Protein AF-U5S1I4-F1 (afdb_monomer_lite)

Structure (mmCIF, N/CA/C/O backbone):
data_AF-U5S1I4-F1
#
_entry.id   AF-U5S1I4-F1
#
loop_
_atom_site.group_PDB
_atom_site.id
_atom_site.type_symbol
_atom_site.label_atom_id
_atom_site.label_alt_id
_atom_site.label_comp_id
_atom_site.label_asym_id
_atom_site.label_entity_id
_atom_site.label_seq_id
_atom_site.pdbx_PDB_ins_code
_atom_site.Cartn_x
_atom_site.Cartn_y
_atom_site.Cartn_z
_atom_site.occupancy
_atom_site.B_iso_or_equiv
_atom_site.auth_seq_id
_atom_site.auth_comp_id
_atom_site.auth_asym_id
_atom_site.auth_atom_id
_atom_site.pdbx_PDB_model_num
ATOM 1 N N . PRO A 1 1 ? -14.439 -20.704 -14.623 1.00 47.72 1 PRO A N 1
ATOM 2 C CA . PRO A 1 1 ? -15.159 -20.857 -15.911 1.00 47.72 1 PRO A CA 1
ATOM 3 C C . PRO A 1 1 ? -14.421 -20.148 -17.055 1.00 47.72 1 PRO A C 1
ATOM 5 O O . PRO A 1 1 ? -14.040 -18.992 -16.913 1.00 47.72 1 PRO A O 1
ATOM 8 N N . TRP A 1 2 ? -14.175 -20.855 -18.155 1.00 45.69 2 TRP A N 1
ATOM 9 C CA . TRP A 1 2 ? -13.370 -20.404 -19.299 1.00 45.69 2 TRP A CA 1
ATOM 10 C C . TRP A 1 2 ? -14.019 -19.269 -20.118 1.00 45.69 2 TRP A C 1
ATOM 12 O O . TRP A 1 2 ? -13.310 -18.530 -20.789 1.00 45.69 2 TRP A O 1
ATOM 22 N N . TYR A 1 3 ? -1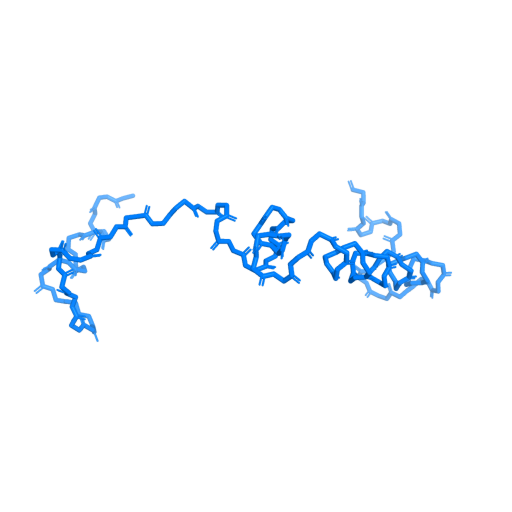5.338 -19.071 -19.998 1.00 50.25 3 TYR A N 1
ATOM 23 C CA . TYR A 1 3 ? -16.115 -18.101 -20.783 1.00 50.25 3 TYR A CA 1
ATOM 24 C C . TYR A 1 3 ? -15.896 -16.625 -20.407 1.00 50.25 3 TYR A C 1
ATOM 26 O O . TYR A 1 3 ? -16.177 -15.747 -21.214 1.00 50.25 3 TYR A O 1
ATOM 34 N N . VAL A 1 4 ? -15.394 -16.324 -19.202 1.00 52.03 4 VAL A N 1
ATOM 35 C CA . VAL A 1 4 ? -15.155 -14.928 -18.775 1.00 52.03 4 VAL A CA 1
ATOM 36 C C . VAL A 1 4 ? -14.006 -14.303 -19.574 1.00 52.03 4 VAL A C 1
ATOM 38 O O . VAL A 1 4 ? -14.069 -13.133 -19.923 1.00 52.03 4 VAL A O 1
ATOM 41 N N . LYS A 1 5 ? -13.002 -15.109 -19.941 1.00 53.16 5 LYS A N 1
ATOM 42 C CA . LYS A 1 5 ? -11.835 -14.648 -20.707 1.00 53.16 5 LYS A CA 1
ATOM 43 C C . LYS A 1 5 ? -12.141 -14.393 -22.182 1.00 53.16 5 LYS A C 1
ATOM 45 O O . LYS A 1 5 ? -11.497 -13.547 -22.781 1.00 53.16 5 LYS A O 1
ATOM 50 N N . ASN A 1 6 ? -13.106 -15.110 -22.763 1.00 56.56 6 ASN A N 1
ATOM 51 C CA . ASN A 1 6 ? -13.437 -14.951 -24.182 1.00 56.56 6 ASN A CA 1
ATOM 52 C C . ASN A 1 6 ? -14.228 -13.664 -24.445 1.00 56.56 6 ASN A C 1
ATOM 54 O O . ASN A 1 6 ? -14.027 -13.035 -25.474 1.00 56.56 6 ASN A O 1
ATOM 58 N N . ARG A 1 7 ? -15.064 -13.222 -23.493 1.00 55.66 7 ARG A N 1
ATOM 59 C CA . ARG A 1 7 ? -15.814 -11.965 -23.635 1.00 55.66 7 ARG A CA 1
ATOM 60 C C . ARG A 1 7 ? -14.897 -10.740 -23.688 1.00 55.66 7 ARG A C 1
ATOM 62 O O . ARG A 1 7 ? -15.100 -9.881 -24.528 1.00 55.66 7 ARG A O 1
ATOM 69 N N . GLU A 1 8 ? -13.872 -10.687 -22.838 1.00 56.66 8 GLU A N 1
ATOM 70 C CA . GLU A 1 8 ? -12.878 -9.598 -22.844 1.00 56.66 8 GLU A CA 1
ATOM 71 C C . GLU A 1 8 ? -12.006 -9.588 -24.111 1.00 56.66 8 GLU A C 1
ATOM 73 O O . GLU A 1 8 ? -11.373 -8.583 -24.409 1.00 56.66 8 GLU A O 1
ATOM 78 N N . LEU A 1 9 ? -11.957 -10.698 -24.852 1.00 60.31 9 LEU A N 1
ATOM 79 C CA . LEU A 1 9 ? -11.175 -10.834 -26.082 1.00 60.31 9 LEU A CA 1
ATOM 80 C C . LEU A 1 9 ? -11.982 -10.441 -27.329 1.00 60.31 9 LEU A C 1
ATOM 82 O O . LEU A 1 9 ? -11.418 -9.881 -28.263 1.00 60.31 9 LEU A O 1
ATOM 86 N N . GLU A 1 10 ? -13.286 -10.732 -27.340 1.00 67.56 10 GLU A N 1
ATOM 87 C CA . GLU A 1 10 ? -14.187 -10.475 -28.475 1.00 67.56 10 GLU A CA 1
ATOM 88 C C . GLU A 1 10 ? -14.914 -9.119 -28.385 1.00 67.56 10 GLU A C 1
ATOM 90 O O . GLU A 1 10 ? -15.268 -8.557 -29.418 1.00 67.56 10 GLU A O 1
ATOM 95 N N . ASP A 1 11 ? -15.121 -8.586 -27.175 1.00 71.81 11 ASP A N 1
ATOM 96 C CA . ASP A 1 11 ? -15.800 -7.307 -26.914 1.00 71.81 11 ASP A CA 1
ATOM 97 C C . ASP A 1 11 ? -15.190 -6.616 -25.676 1.00 71.81 11 ASP A C 1
ATOM 99 O O . ASP A 1 11 ? -15.782 -6.607 -24.586 1.00 71.81 11 ASP A O 1
ATOM 103 N N . PRO A 1 12 ? -13.949 -6.106 -25.776 1.00 68.50 12 PRO A N 1
ATOM 104 C CA . PRO A 1 12 ? -13.320 -5.436 -24.654 1.00 68.50 12 PRO A CA 1
ATOM 105 C C . PRO A 1 12 ? -14.013 -4.090 -24.398 1.00 68.50 12 PRO A C 1
ATOM 107 O O . PRO A 1 12 ? -14.167 -3.262 -25.291 1.00 68.50 12 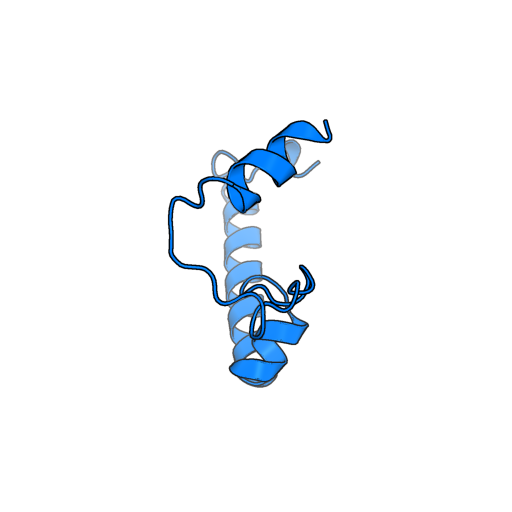PRO A O 1
ATOM 110 N N . THR A 1 13 ? -14.380 -3.817 -23.144 1.00 77.06 13 THR A N 1
ATOM 111 C CA . THR A 1 13 ? -14.991 -2.528 -22.755 1.00 77.06 13 THR A CA 1
ATOM 112 C C . THR A 1 13 ? -14.014 -1.349 -22.812 1.00 77.06 13 THR A C 1
ATOM 114 O O . THR A 1 13 ? -14.398 -0.214 -22.537 1.00 77.06 13 THR A O 1
ATOM 117 N N . VAL A 1 14 ? -12.739 -1.624 -23.090 1.00 73.56 14 VAL A N 1
ATOM 118 C CA . VAL A 1 14 ? -11.641 -0.664 -23.205 1.00 73.56 14 VAL A CA 1
ATOM 119 C C . VAL A 1 14 ? -10.694 -1.123 -24.308 1.00 73.56 14 VAL A C 1
ATOM 121 O O . VAL A 1 14 ? -10.511 -2.319 -24.504 1.00 73.56 14 VAL A O 1
ATOM 124 N N . GLU A 1 15 ? -10.056 -0.198 -25.015 1.00 79.50 15 GLU A N 1
ATOM 125 C CA . GLU A 1 15 ? -9.027 -0.569 -25.988 1.00 79.50 15 GLU A CA 1
ATOM 126 C C . GLU A 1 15 ? -7.820 -1.188 -25.266 1.00 79.50 15 GLU A C 1
ATOM 128 O O . GLU A 1 15 ? -7.255 -0.595 -24.345 1.00 79.50 15 GLU A O 1
ATOM 133 N N . LEU A 1 16 ? -7.438 -2.399 -25.677 1.00 74.19 16 LEU A N 1
ATOM 134 C CA . LEU A 1 16 ? -6.283 -3.119 -25.150 1.00 74.19 16 LEU A CA 1
ATOM 135 C C . LEU A 1 16 ? -5.268 -3.337 -26.269 1.00 74.19 16 LEU A C 1
ATOM 137 O O . LEU A 1 16 ? -5.555 -4.016 -27.256 1.00 74.19 16 LEU A O 1
ATOM 141 N N . ASP A 1 17 ? -4.060 -2.805 -26.090 1.00 80.56 17 ASP A N 1
ATOM 142 C CA . ASP A 1 17 ? -2.922 -3.174 -26.926 1.00 80.56 17 ASP A CA 1
ATOM 143 C C . ASP A 1 17 ? -2.288 -4.461 -26.388 1.00 80.56 17 ASP A C 1
ATOM 145 O O . ASP A 1 17 ? -1.482 -4.460 -25.451 1.00 80.56 17 ASP A O 1
ATOM 149 N N . TRP A 1 18 ? -2.652 -5.581 -27.008 1.00 75.44 18 TRP A N 1
ATOM 150 C CA . TRP A 1 18 ? -2.144 -6.902 -26.649 1.00 75.44 18 TRP A CA 1
ATOM 151 C C . TRP A 1 18 ? -0.627 -7.051 -26.820 1.00 75.44 18 TRP A C 1
ATOM 153 O O . TRP A 1 18 ? -0.044 -7.925 -26.183 1.00 75.44 18 TRP A O 1
ATOM 163 N N . SER A 1 19 ? 0.027 -6.209 -27.630 1.00 83.00 19 SER A N 1
ATOM 164 C CA . SER A 1 19 ? 1.488 -6.231 -27.792 1.00 83.00 19 SER A CA 1
ATOM 165 C C . SER A 1 19 ? 2.229 -5.632 -26.591 1.00 83.00 19 SER A C 1
ATOM 167 O O . SER A 1 19 ? 3.388 -5.970 -26.347 1.00 83.00 19 SER A O 1
ATOM 169 N N . LEU A 1 20 ? 1.545 -4.786 -25.815 1.00 76.50 20 LEU A N 1
ATOM 170 C CA . LEU A 1 20 ? 2.065 -4.126 -24.616 1.00 76.50 20 LEU A CA 1
ATOM 171 C C . LEU A 1 20 ? 1.533 -4.751 -23.320 1.00 76.50 20 LEU A C 1
ATOM 173 O O . LEU A 1 20 ? 2.046 -4.473 -22.234 1.00 76.50 20 LEU A O 1
ATOM 177 N N . MET A 1 21 ? 0.511 -5.605 -23.412 1.00 77.62 21 MET A N 1
ATOM 178 C CA . MET A 1 21 ? -0.064 -6.280 -22.256 1.00 77.62 21 MET A CA 1
ATOM 179 C C . MET A 1 21 ? 0.875 -7.347 -21.689 1.00 77.62 21 MET A C 1
ATOM 181 O O . MET A 1 21 ? 0.976 -8.467 -22.185 1.00 77.62 21 MET A O 1
ATOM 185 N N . TYR A 1 22 ? 1.483 -7.026 -20.552 1.00 81.62 22 TYR A N 1
ATOM 186 C CA . TYR A 1 22 ? 2.114 -7.997 -19.668 1.00 81.62 22 TYR A CA 1
ATOM 187 C C . TYR A 1 22 ? 1.175 -8.324 -18.504 1.00 81.62 22 TYR A C 1
ATOM 189 O O . TYR A 1 22 ? 0.598 -7.429 -17.879 1.00 81.62 22 TYR A O 1
ATOM 197 N N . ARG A 1 23 ? 1.023 -9.611 -18.168 1.00 78.06 23 ARG A N 1
ATOM 198 C CA . ARG A 1 23 ? 0.294 -9.995 -16.955 1.00 78.06 23 ARG A CA 1
ATOM 199 C C . ARG A 1 23 ? 1.136 -9.603 -15.744 1.00 78.06 23 ARG A C 1
ATOM 201 O O . ARG A 1 23 ? 2.097 -10.292 -15.418 1.00 78.06 23 ARG A O 1
ATOM 208 N N . SER A 1 24 ? 0.742 -8.521 -15.077 1.00 79.06 24 SER A N 1
ATOM 209 C CA . SER A 1 24 ? 1.383 -8.092 -13.837 1.00 79.06 24 SER A CA 1
ATOM 210 C C . SER A 1 24 ? 1.347 -9.212 -12.793 1.00 79.06 24 SER A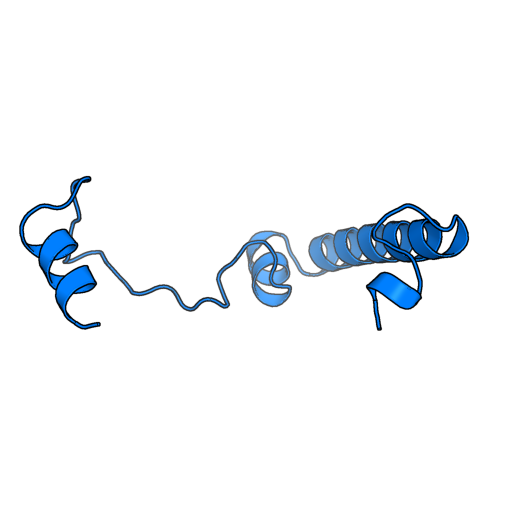 C 1
ATOM 212 O O . SER A 1 24 ? 0.318 -9.866 -12.600 1.00 79.06 24 SER A O 1
ATOM 214 N N . ASP A 1 25 ? 2.479 -9.431 -12.128 1.00 82.25 25 ASP A N 1
ATOM 215 C CA . ASP A 1 25 ? 2.524 -10.231 -10.908 1.00 82.25 25 ASP A CA 1
ATOM 216 C C . ASP A 1 25 ? 1.757 -9.472 -9.810 1.00 82.25 25 ASP A C 1
ATOM 218 O O . ASP A 1 25 ? 1.934 -8.265 -9.638 1.00 82.25 25 ASP A O 1
ATOM 222 N N . GLY A 1 26 ? 0.898 -10.174 -9.065 1.00 82.31 26 GLY A N 1
ATOM 223 C CA . GLY A 1 26 ? 0.115 -9.603 -7.965 1.00 82.31 26 GLY A CA 1
ATOM 224 C C . GLY A 1 26 ? 0.975 -9.006 -6.846 1.00 82.31 26 GLY A C 1
ATOM 225 O O . GLY A 1 26 ? 0.471 -8.238 -6.024 1.00 82.31 26 GLY A O 1
ATOM 226 N N . ILE A 1 27 ? 2.278 -9.304 -6.836 1.00 82.31 27 ILE A N 1
ATOM 227 C CA . ILE A 1 27 ? 3.252 -8.637 -5.976 1.00 82.31 27 ILE A CA 1
ATOM 228 C C . ILE A 1 27 ? 3.373 -7.137 -6.276 1.00 82.31 27 ILE A C 1
ATOM 230 O O . ILE A 1 27 ? 3.629 -6.375 -5.349 1.00 82.31 27 ILE A O 1
ATOM 234 N N . TRP A 1 28 ? 3.152 -6.698 -7.523 1.00 85.94 28 TRP A N 1
ATOM 235 C CA . TRP A 1 28 ? 3.261 -5.301 -7.967 1.00 85.94 28 TRP A CA 1
ATOM 236 C C . TRP A 1 28 ? 2.017 -4.489 -7.610 1.00 85.94 28 TRP A C 1
ATOM 238 O O . TRP A 1 28 ? 1.350 -3.899 -8.458 1.00 85.94 28 TRP A O 1
ATOM 248 N N . THR A 1 29 ? 1.702 -4.457 -6.322 1.00 89.06 29 THR A N 1
ATOM 249 C CA . THR A 1 29 ? 0.612 -3.661 -5.764 1.00 89.06 29 THR A CA 1
ATOM 250 C C . THR A 1 29 ? 1.165 -2.677 -4.746 1.00 89.06 29 THR A C 1
ATOM 252 O O . THR A 1 29 ? 2.115 -2.967 -4.022 1.00 89.06 29 THR A O 1
ATOM 255 N N . GLY A 1 30 ? 0.547 -1.498 -4.645 1.00 87.50 30 GLY A N 1
ATOM 256 C CA . GLY A 1 30 ? 0.994 -0.465 -3.703 1.00 87.50 30 GLY A CA 1
ATOM 257 C C . GLY A 1 30 ? 0.912 -0.887 -2.232 1.00 87.50 30 GLY A C 1
ATOM 258 O O . GLY A 1 30 ? 1.543 -0.272 -1.382 1.00 87.50 30 GLY A O 1
ATOM 259 N N . GLN A 1 31 ? 0.163 -1.944 -1.915 1.00 85.50 31 GLN A N 1
ATOM 260 C CA . GLN A 1 31 ? 0.051 -2.497 -0.564 1.00 85.50 31 GLN A CA 1
ATOM 261 C C . GLN A 1 31 ? 1.242 -3.384 -0.186 1.00 85.50 31 GLN A C 1
ATOM 263 O O . GLN A 1 31 ? 1.483 -3.603 0.999 1.00 85.50 31 GLN A O 1
ATOM 268 N N . ASN A 1 32 ? 1.987 -3.887 -1.168 1.00 90.94 32 ASN A N 1
ATOM 269 C CA . ASN A 1 32 ? 3.067 -4.824 -0.935 1.00 90.94 32 ASN A CA 1
ATOM 270 C C . ASN A 1 32 ? 4.388 -4.115 -0.580 1.00 90.94 32 ASN A C 1
ATOM 272 O O . ASN A 1 32 ? 4.767 -3.116 -1.195 1.00 90.94 32 ASN A O 1
ATOM 276 N N . ASN A 1 33 ? 5.117 -4.662 0.397 1.00 91.19 33 ASN A N 1
ATOM 277 C CA . ASN A 1 33 ? 6.310 -4.023 0.962 1.00 91.19 33 ASN A CA 1
ATOM 278 C C . ASN A 1 33 ? 7.460 -3.880 -0.056 1.00 91.19 33 ASN A C 1
ATOM 280 O O . ASN A 1 33 ? 7.918 -2.755 -0.235 1.00 91.19 33 ASN A O 1
ATOM 284 N N . PRO A 1 34 ? 7.896 -4.940 -0.774 1.00 91.06 34 PRO A N 1
ATOM 285 C CA . PRO A 1 34 ? 8.901 -4.810 -1.833 1.00 91.06 34 PRO A CA 1
ATOM 286 C C . PRO A 1 34 ? 8.578 -3.741 -2.877 1.00 91.06 34 PRO A C 1
ATOM 288 O O . PRO A 1 34 ? 9.469 -3.035 -3.336 1.00 91.06 34 PRO A O 1
ATOM 291 N N . THR A 1 35 ? 7.304 -3.597 -3.242 1.00 92.75 35 THR A N 1
ATOM 292 C CA . THR A 1 35 ? 6.865 -2.602 -4.226 1.00 92.75 35 THR A CA 1
ATOM 293 C C . THR A 1 35 ? 6.993 -1.189 -3.675 1.00 92.75 35 THR A C 1
ATOM 295 O O . THR A 1 35 ? 7.505 -0.308 -4.360 1.00 92.75 35 THR A O 1
ATOM 298 N N . GLN A 1 36 ? 6.593 -0.968 -2.422 1.00 92.25 36 GLN A N 1
ATOM 299 C CA . GLN A 1 36 ? 6.805 0.319 -1.759 1.00 92.25 36 GLN A CA 1
ATOM 300 C C . GLN A 1 36 ? 8.294 0.638 -1.617 1.00 92.25 36 GLN A C 1
ATOM 302 O O . GLN A 1 36 ? 8.701 1.748 -1.943 1.00 92.25 36 GLN A O 1
ATOM 307 N N . ASP A 1 37 ? 9.108 -0.330 -1.197 1.00 93.94 37 ASP A N 1
ATOM 308 C CA . ASP A 1 37 ? 10.548 -0.140 -1.023 1.00 93.94 37 ASP A CA 1
ATOM 309 C C . ASP A 1 37 ? 11.234 0.177 -2.371 1.00 93.94 37 ASP A C 1
ATOM 311 O O . ASP A 1 37 ? 12.129 1.019 -2.413 1.00 93.94 37 ASP A O 1
ATOM 315 N N . PHE A 1 38 ? 10.774 -0.424 -3.477 1.00 92.69 38 PHE A N 1
ATOM 316 C CA . PHE A 1 38 ? 11.268 -0.152 -4.833 1.00 92.69 38 PHE A CA 1
ATOM 317 C C . PHE A 1 38 ? 10.918 1.259 -5.333 1.00 92.69 38 PHE A C 1
ATOM 319 O O . PHE A 1 38 ? 11.784 1.948 -5.866 1.00 92.69 38 PHE A O 1
ATOM 326 N N . PHE A 1 39 ? 9.664 1.701 -5.177 1.00 92.88 39 PHE A N 1
ATOM 327 C 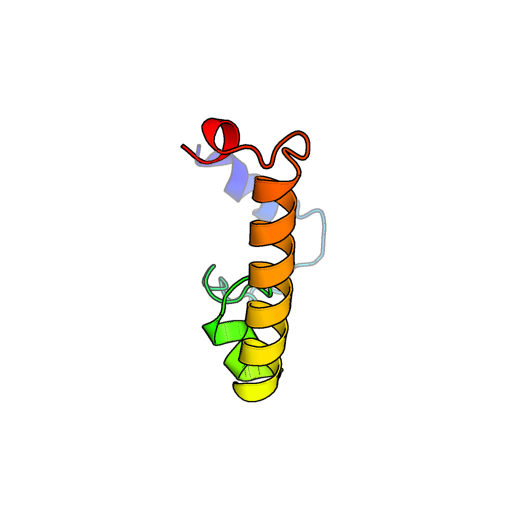CA . PHE A 1 39 ? 9.198 2.975 -5.748 1.00 92.88 39 PHE A CA 1
ATOM 328 C C . PHE A 1 39 ? 9.386 4.188 -4.830 1.00 92.88 39 PHE A C 1
ATOM 330 O O . PHE A 1 39 ? 9.572 5.299 -5.319 1.00 92.88 39 PHE A O 1
ATOM 337 N N . LEU A 1 40 ? 9.297 4.002 -3.513 1.00 94.19 40 LEU A N 1
ATOM 338 C CA . LEU A 1 40 ? 9.364 5.080 -2.516 1.00 94.19 40 LEU A CA 1
ATOM 339 C C . LEU A 1 40 ? 10.713 5.121 -1.789 1.00 94.19 40 LEU A C 1
ATOM 341 O O . LEU A 1 40 ? 11.042 6.128 -1.167 1.00 94.19 40 LEU A O 1
ATOM 345 N N . GLY A 1 41 ? 11.475 4.029 -1.854 1.00 95.81 41 GLY A N 1
ATOM 346 C CA . GLY A 1 41 ? 12.670 3.813 -1.051 1.00 95.81 41 GLY A CA 1
ATOM 347 C C . GLY A 1 41 ? 12.361 3.097 0.266 1.00 95.81 41 GLY A C 1
ATOM 348 O O . GLY A 1 41 ? 11.323 3.309 0.899 1.00 95.81 41 GLY A O 1
ATOM 349 N N . ALA A 1 42 ? 13.303 2.258 0.701 1.00 95.38 42 ALA A N 1
ATOM 350 C CA . ALA A 1 42 ? 13.152 1.419 1.890 1.00 95.38 42 ALA A CA 1
ATOM 351 C C . ALA A 1 42 ? 12.910 2.220 3.184 1.00 95.38 42 ALA A C 1
ATOM 353 O O . ALA A 1 42 ? 12.177 1.769 4.065 1.00 95.38 42 ALA A O 1
ATOM 354 N N . GLU A 1 43 ? 13.494 3.416 3.301 1.00 96.31 43 GLU A N 1
ATOM 355 C CA . GLU A 1 43 ? 13.319 4.289 4.469 1.00 96.31 43 GLU A CA 1
ATOM 356 C C . GLU A 1 43 ? 11.876 4.803 4.588 1.00 96.31 43 GLU A C 1
ATOM 358 O O . GLU A 1 43 ? 11.242 4.671 5.638 1.00 96.31 43 GLU A O 1
ATOM 363 N N . GLU A 1 44 ? 11.315 5.322 3.495 1.00 94.69 44 GLU A N 1
ATOM 364 C CA . GLU A 1 44 ? 9.935 5.811 3.465 1.00 94.69 44 GLU A CA 1
ATOM 365 C C . GLU A 1 44 ? 8.937 4.652 3.633 1.00 94.69 44 GLU A C 1
ATOM 367 O O . GLU A 1 44 ? 7.964 4.768 4.386 1.00 94.69 44 GLU A O 1
ATOM 372 N N . GLY A 1 45 ? 9.212 3.496 3.018 1.00 93.50 45 GLY A N 1
ATOM 373 C CA . GLY A 1 45 ? 8.440 2.272 3.235 1.00 93.50 45 GLY A CA 1
ATOM 374 C C . GLY A 1 45 ? 8.447 1.827 4.703 1.00 93.50 45 GLY A C 1
ATOM 375 O O . GLY A 1 45 ? 7.408 1.466 5.262 1.00 93.50 45 GLY A O 1
ATOM 376 N N . ALA A 1 46 ? 9.596 1.881 5.383 1.00 93.88 46 ALA A N 1
ATOM 377 C CA . ALA A 1 46 ? 9.699 1.569 6.810 1.00 93.88 46 ALA A CA 1
ATOM 378 C C . ALA A 1 46 ? 8.920 2.566 7.686 1.00 93.88 46 ALA A C 1
ATOM 380 O O . ALA A 1 46 ? 8.168 2.151 8.572 1.00 93.88 46 ALA A O 1
ATOM 381 N N . LYS A 1 47 ? 9.025 3.870 7.404 1.00 95.12 47 LYS A N 1
ATOM 382 C CA . LYS A 1 47 ? 8.289 4.924 8.119 1.00 95.12 47 LYS A CA 1
ATOM 383 C C . LYS A 1 47 ? 6.773 4.727 8.047 1.00 95.12 47 LYS A C 1
ATOM 385 O O . LYS A 1 47 ? 6.087 4.810 9.068 1.00 95.12 47 LYS A O 1
ATOM 390 N N . ARG A 1 48 ? 6.236 4.419 6.863 1.00 92.75 48 ARG A N 1
ATOM 391 C CA . ARG A 1 48 ? 4.796 4.159 6.670 1.00 92.75 48 ARG A CA 1
ATOM 392 C C . ARG A 1 48 ? 4.330 2.914 7.414 1.00 92.75 48 ARG A C 1
ATOM 394 O O . ARG A 1 48 ? 3.294 2.950 8.078 1.00 92.75 48 ARG A O 1
ATOM 401 N N . ARG A 1 49 ? 5.118 1.835 7.365 1.00 91.44 49 ARG A N 1
ATOM 402 C CA . ARG A 1 49 ? 4.846 0.601 8.118 1.00 91.44 49 ARG A CA 1
ATOM 403 C C . ARG A 1 49 ? 4.814 0.850 9.624 1.00 91.44 49 ARG A C 1
ATOM 405 O O . ARG A 1 49 ? 3.905 0.365 10.294 1.00 91.44 49 ARG A O 1
ATOM 412 N N . ALA A 1 50 ? 5.746 1.647 10.147 1.00 94.31 50 ALA A N 1
ATOM 413 C CA . ALA A 1 50 ? 5.768 2.022 11.559 1.00 94.31 50 ALA A CA 1
ATOM 414 C C . ALA A 1 50 ? 4.503 2.799 11.968 1.00 94.31 50 ALA A C 1
ATOM 416 O O . ALA A 1 50 ? 3.885 2.479 12.985 1.00 94.31 50 ALA A O 1
ATOM 417 N N . ALA A 1 51 ? 4.063 3.759 11.148 1.00 94.75 51 ALA A N 1
ATOM 418 C CA . ALA A 1 51 ? 2.824 4.499 11.390 1.00 94.75 51 ALA A CA 1
ATOM 419 C C . ALA A 1 51 ? 1.581 3.586 11.368 1.00 94.75 51 ALA A C 1
ATOM 421 O O . ALA A 1 51 ? 0.735 3.665 12.262 1.00 94.75 51 ALA A O 1
ATOM 422 N N . ALA A 1 52 ? 1.491 2.672 10.397 1.00 91.75 52 ALA A N 1
ATOM 423 C CA . ALA A 1 52 ? 0.390 1.712 10.298 1.00 91.75 52 ALA A CA 1
ATOM 424 C C . ALA A 1 52 ? 0.355 0.729 11.485 1.00 91.75 52 ALA A C 1
ATOM 426 O O . ALA A 1 52 ? -0.720 0.415 12.009 1.00 91.75 52 ALA A O 1
ATOM 427 N N . ALA A 1 53 ? 1.5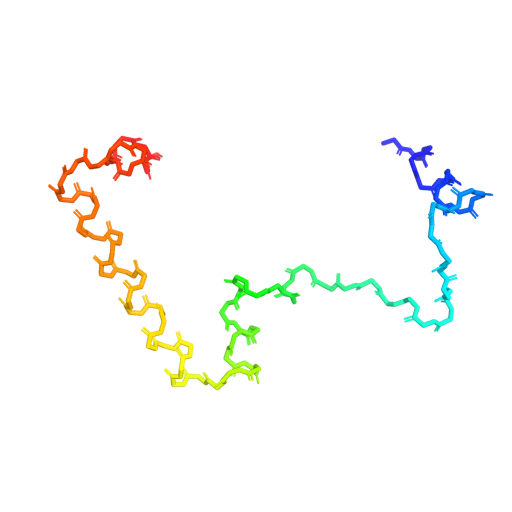23 0.272 11.948 1.00 92.56 53 ALA A N 1
ATOM 428 C CA . ALA A 1 53 ? 1.643 -0.584 13.124 1.00 92.56 53 ALA A CA 1
ATOM 429 C C . ALA A 1 53 ? 1.190 0.143 14.399 1.00 92.56 53 ALA A C 1
ATOM 431 O O . ALA A 1 53 ? 0.429 -0.423 15.186 1.00 92.56 53 ALA A O 1
ATOM 432 N N . ALA A 1 54 ? 1.588 1.408 14.572 1.00 95.19 54 ALA A N 1
ATOM 433 C CA . ALA A 1 54 ? 1.160 2.234 15.699 1.00 95.19 54 ALA A CA 1
ATOM 434 C C . ALA A 1 54 ? -0.363 2.450 15.709 1.00 95.19 54 ALA A C 1
ATOM 436 O O . ALA A 1 54 ? -1.000 2.265 16.748 1.00 95.19 54 ALA A O 1
ATOM 437 N N . TYR A 1 55 ? -0.957 2.760 14.550 1.00 94.06 55 TYR A N 1
ATOM 438 C CA . TYR A 1 55 ? -2.411 2.866 14.403 1.00 94.06 55 TYR A CA 1
ATOM 439 C C . TYR A 1 55 ? -3.112 1.561 14.792 1.00 94.06 55 TYR A C 1
ATOM 441 O O . TYR A 1 55 ? -4.005 1.562 15.636 1.00 94.06 55 TYR A O 1
ATOM 449 N N . SER A 1 56 ? -2.663 0.436 14.231 1.00 92.00 56 SER A N 1
ATOM 450 C CA . SER A 1 56 ? -3.267 -0.877 14.474 1.00 92.00 56 SER A CA 1
ATOM 451 C C . SER A 1 56 ? -3.172 -1.290 15.943 1.00 92.00 56 SER A C 1
ATOM 453 O O . SER A 1 56 ? -4.123 -1.838 16.494 1.00 92.00 56 SER A O 1
ATOM 455 N N . ALA A 1 57 ? -2.038 -1.020 16.594 1.00 91.94 57 ALA A N 1
ATOM 456 C CA . ALA A 1 57 ? -1.856 -1.300 18.013 1.00 91.94 57 ALA A CA 1
ATOM 457 C C . ALA A 1 57 ? -2.792 -0.448 18.882 1.00 91.94 57 ALA A C 1
ATOM 459 O O . ALA A 1 57 ? -3.348 -0.951 19.858 1.00 91.94 57 ALA A O 1
ATOM 460 N N . ASN A 1 58 ? -2.989 0.825 18.528 1.00 94.25 58 ASN A N 1
ATOM 461 C CA . ASN A 1 58 ? -3.917 1.697 19.238 1.00 94.25 58 ASN A CA 1
ATOM 462 C C . ASN A 1 58 ? -5.376 1.268 19.035 1.00 94.25 58 ASN A C 1
ATOM 464 O O . ASN A 1 58 ? -6.102 1.160 20.014 1.00 94.25 58 ASN A O 1
ATOM 468 N N . ALA A 1 59 ? -5.778 0.950 17.802 1.00 92.69 59 ALA A N 1
ATOM 469 C CA . ALA A 1 59 ? -7.134 0.503 17.476 1.00 92.69 59 ALA A CA 1
ATOM 470 C C . ALA A 1 59 ? -7.535 -0.767 18.248 1.00 92.69 59 ALA A C 1
ATOM 472 O O . ALA A 1 59 ? -8.659 -0.872 18.737 1.00 92.69 59 ALA A O 1
ATOM 473 N N . VAL A 1 60 ? -6.594 -1.704 18.425 1.00 92.75 60 VAL A N 1
ATOM 474 C CA . VAL A 1 60 ? -6.802 -2.893 19.268 1.00 92.75 60 VAL A CA 1
ATOM 475 C C . VAL A 1 60 ? -6.960 -2.499 20.740 1.00 92.75 60 VAL A C 1
ATOM 477 O O . VAL A 1 60 ? -7.876 -2.975 21.405 1.00 92.75 60 VAL A O 1
ATOM 480 N N . LYS A 1 61 ? -6.095 -1.614 21.259 1.00 91.44 61 LYS A N 1
ATOM 481 C CA . LYS A 1 61 ? -6.147 -1.155 22.661 1.00 91.44 61 LYS A CA 1
ATOM 482 C C . LYS A 1 61 ? -7.442 -0.417 22.996 1.00 91.44 61 LYS A C 1
ATOM 484 O O . LYS A 1 61 ? -7.955 -0.572 24.098 1.00 91.44 61 LYS A O 1
ATOM 489 N N . THR A 1 62 ? -7.958 0.381 22.067 1.00 94.06 62 THR A N 1
ATOM 490 C CA . THR A 1 62 ? -9.199 1.146 22.244 1.00 94.06 62 THR A CA 1
ATOM 491 C C . THR A 1 62 ? -10.451 0.338 21.913 1.00 94.06 62 THR A C 1
ATOM 493 O O . THR A 1 62 ? -11.552 0.881 21.981 1.00 94.06 62 THR A O 1
ATOM 496 N N . ASN A 1 63 ? -10.301 -0.948 21.574 1.00 89.69 63 ASN A N 1
ATOM 497 C CA . ASN A 1 63 ? -11.387 -1.837 21.172 1.00 89.69 63 ASN A CA 1
ATOM 498 C C . ASN A 1 63 ? -12.243 -1.237 20.041 1.00 89.69 63 ASN A C 1
ATOM 500 O O . ASN A 1 63 ? -13.474 -1.307 20.060 1.00 89.69 63 ASN A O 1
ATOM 504 N N . GLN A 1 64 ? -11.577 -0.603 19.072 1.00 93.00 64 GLN A N 1
ATOM 505 C CA . GLN A 1 64 ? -12.235 -0.011 17.917 1.00 93.00 64 GLN A CA 1
ATOM 506 C C . GLN A 1 64 ? -12.982 -1.101 17.136 1.00 93.00 64 GLN A C 1
ATOM 508 O O . GLN A 1 64 ? -12.442 -2.177 16.874 1.00 93.00 64 GLN A O 1
ATOM 513 N N . SER A 1 65 ? -14.228 -0.812 16.755 1.00 91.44 65 SER A N 1
ATOM 514 C CA . SER A 1 65 ? -15.072 -1.739 15.995 1.00 91.44 65 SER A CA 1
ATOM 515 C C . SER A 1 65 ? -14.360 -2.235 14.732 1.00 91.44 65 SER A C 1
ATOM 517 O O . SER A 1 65 ? -13.858 -1.424 13.953 1.00 91.44 65 SER A O 1
ATOM 519 N N . GLY A 1 66 ? -14.332 -3.555 14.525 1.00 89.00 66 GLY A N 1
ATOM 520 C CA . GLY A 1 66 ? -13.665 -4.200 13.388 1.00 89.00 66 GLY A CA 1
ATOM 521 C C . GLY A 1 66 ? -12.149 -4.367 13.542 1.00 89.00 66 GLY A C 1
ATOM 522 O O . GLY A 1 66 ? -11.501 -4.878 12.636 1.00 89.00 66 GLY A O 1
ATOM 523 N N . MET A 1 67 ? -11.576 -3.936 14.668 1.00 89.25 67 MET A N 1
ATOM 524 C CA . MET A 1 67 ? -10.146 -4.044 14.981 1.00 89.25 67 M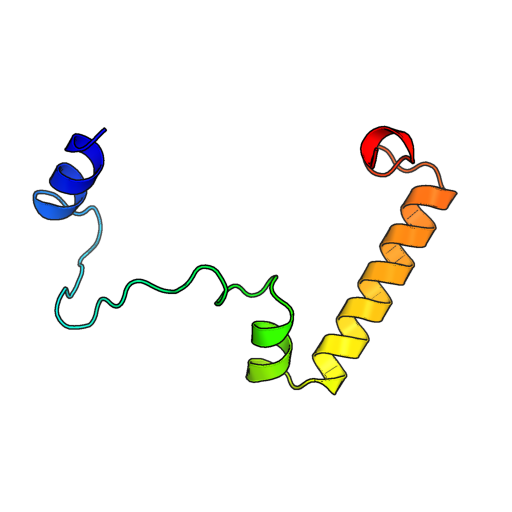ET A CA 1
ATOM 525 C C . MET A 1 67 ? -9.910 -4.695 16.350 1.00 89.25 67 MET A C 1
ATOM 527 O O . MET A 1 67 ? -8.821 -4.574 16.917 1.00 89.25 67 MET A O 1
ATOM 531 N N . THR A 1 68 ? -10.917 -5.375 16.903 1.00 87.56 68 THR A N 1
ATOM 532 C CA . THR A 1 68 ? -10.798 -6.052 18.198 1.00 87.56 68 THR A CA 1
ATOM 533 C C . THR A 1 68 ? -9.903 -7.291 18.087 1.00 87.56 68 THR A C 1
ATOM 535 O O . THR A 1 68 ? -9.630 -7.788 16.995 1.00 87.56 68 THR A O 1
ATOM 538 N N . LEU A 1 69 ? -9.450 -7.839 19.222 1.00 82.44 69 LEU A N 1
ATOM 539 C CA . LEU A 1 69 ? -8.692 -9.102 19.222 1.00 82.44 69 LEU A CA 1
ATOM 540 C C . LEU A 1 69 ? -9.482 -10.255 18.585 1.00 82.44 69 LEU A C 1
ATOM 542 O O . LEU A 1 69 ? -8.882 -11.118 17.956 1.00 82.44 69 LEU A O 1
ATOM 546 N N . ARG A 1 70 ? -10.816 -10.247 18.718 1.00 85.94 70 ARG A N 1
ATOM 547 C CA . ARG A 1 70 ? -11.703 -11.233 18.092 1.00 85.94 70 ARG A CA 1
ATOM 548 C C . ARG A 1 70 ? -11.755 -11.074 16.574 1.00 85.94 70 ARG A C 1
ATOM 550 O O . ARG A 1 70 ? -11.765 -12.079 15.882 1.00 85.94 70 ARG A O 1
ATOM 557 N N . ASP A 1 71 ? -11.778 -9.842 16.069 1.00 85.62 71 ASP A N 1
ATOM 558 C CA . ASP A 1 71 ? -11.845 -9.571 14.622 1.00 85.62 71 ASP A CA 1
ATOM 559 C C . ASP A 1 71 ? -10.532 -9.917 13.897 1.00 85.62 71 ASP A C 1
ATOM 561 O O . ASP A 1 71 ? -10.483 -9.960 12.671 1.00 85.62 71 ASP A O 1
ATOM 565 N N . ARG A 1 72 ? -9.455 -10.137 14.662 1.00 73.12 72 ARG A N 1
ATOM 566 C CA . ARG A 1 72 ? -8.106 -10.443 14.170 1.00 73.12 72 ARG A CA 1
ATOM 567 C C . ARG A 1 72 ? -7.666 -11.895 14.408 1.00 73.12 72 ARG A C 1
ATOM 569 O O . ARG A 1 72 ? -6.529 -12.209 14.055 1.00 73.12 72 ARG A O 1
ATOM 576 N N . ALA A 1 73 ? -8.504 -12.716 15.044 1.00 70.38 73 ALA A N 1
ATOM 577 C CA . ALA A 1 73 ? -8.270 -14.141 15.297 1.00 70.38 73 ALA A CA 1
ATOM 578 C C . ALA A 1 73 ? -8.808 -14.991 14.140 1.00 70.38 73 ALA A C 1
ATOM 580 O O . ALA A 1 73 ? -8.122 -15.975 13.787 1.00 70.38 73 ALA A O 1
#

Organism: NCBI:txid1412279

Radius of gyration: 19.68 Å; chains: 1; bounding box: 29×27×51 Å

Secondary structure (DSSP, 8-state):
-THHHHHHHHS-SS---TTT-----TT-STTSHHHHHHHH-HHHHHHHHHHHHHHHHHHHHTT-TT-STTTT-

Foldseek 3Di:
DVVVVVCCVPPNPDDDDPVPDDDDDPCCDPVHLVNCCVPVNNVVSVVVVVVVVVVLVVCQVVVPPCSHPVNVD

Sequence (73 aa):
PWYVKNRELEDPTVELDWSLMYRSDGIWTGQNNPTQDFFLGAEEGAKRRAAAAAYSANAVKTNQSGMTLRDRA

pLDDT: mean 82.83, std 13.44, range [45.69, 96.31]